Protein AF-A0A1F9I327-F1 (afdb_monomer_lite)

Radius of gyration: 15.8 Å; chains: 1; bounding box: 37×16×48 Å

pLDDT: mean 85.95, std 13.95, range [49.09, 97.94]

Structure (mmCIF, N/CA/C/O backbone):
data_AF-A0A1F9I327-F1
#
_entry.id   AF-A0A1F9I327-F1
#
loop_
_atom_site.group_PDB
_atom_site.id
_atom_site.type_symbol
_atom_site.label_atom_id
_atom_site.label_alt_id
_atom_site.label_comp_id
_atom_site.label_asym_id
_atom_site.label_entity_id
_atom_site.label_seq_id
_atom_site.pdbx_PDB_ins_code
_atom_site.Cartn_x
_atom_site.Cartn_y
_atom_site.Cartn_z
_atom_site.occupancy
_atom_site.B_iso_or_equiv
_atom_site.auth_seq_id
_atom_site.auth_comp_id
_atom_site.auth_asym_id
_atom_site.auth_atom_id
_atom_site.pdbx_PDB_model_num
ATOM 1 N N . MET A 1 1 ? 3.856 8.591 -6.261 1.00 81.81 1 MET A N 1
ATOM 2 C CA . MET A 1 1 ? 4.180 7.894 -7.513 1.00 81.81 1 MET A CA 1
ATOM 3 C C . MET A 1 1 ? 5.607 7.404 -7.396 1.00 81.81 1 MET A C 1
ATOM 5 O O . MET A 1 1 ? 6.484 8.214 -7.110 1.00 81.81 1 MET A O 1
ATOM 9 N N . ILE A 1 2 ? 5.801 6.096 -7.539 1.00 92.31 2 ILE A N 1
ATOM 10 C CA . ILE A 1 2 ? 7.086 5.405 -7.397 1.00 92.31 2 ILE A CA 1
ATOM 11 C C . ILE A 1 2 ? 7.849 5.517 -8.717 1.00 92.31 2 ILE A C 1
ATOM 13 O O . ILE A 1 2 ? 7.308 5.186 -9.769 1.00 92.31 2 ILE A O 1
ATOM 17 N N . THR A 1 3 ? 9.090 5.999 -8.676 1.00 91.31 3 THR A N 1
ATOM 18 C CA . THR A 1 3 ? 9.907 6.219 -9.884 1.00 91.31 3 THR A CA 1
ATOM 19 C C . THR A 1 3 ? 11.259 5.518 -9.851 1.00 91.31 3 THR A C 1
ATOM 21 O O . THR A 1 3 ? 11.961 5.496 -10.859 1.00 91.31 3 THR A O 1
ATOM 24 N N . ASN A 1 4 ? 11.642 4.928 -8.719 1.00 92.94 4 ASN A N 1
ATOM 25 C CA . ASN A 1 4 ? 12.912 4.226 -8.567 1.00 92.94 4 ASN A CA 1
ATOM 26 C C . ASN A 1 4 ? 12.811 3.063 -7.571 1.00 92.94 4 ASN A C 1
ATOM 28 O O . ASN A 1 4 ? 11.845 2.951 -6.816 1.00 92.94 4 ASN A O 1
ATOM 32 N N . ALA A 1 5 ? 13.845 2.220 -7.565 1.00 92.94 5 ALA A N 1
ATOM 33 C CA . ALA A 1 5 ? 13.894 1.007 -6.756 1.00 92.94 5 ALA A CA 1
ATOM 34 C C . ALA A 1 5 ? 13.863 1.281 -5.239 1.00 92.94 5 ALA A C 1
ATOM 36 O O . ALA A 1 5 ? 13.258 0.519 -4.492 1.00 92.94 5 ALA A O 1
ATOM 37 N N . GLU A 1 6 ? 14.457 2.384 -4.771 1.00 95.88 6 GLU A N 1
ATOM 38 C CA . GLU A 1 6 ? 14.437 2.740 -3.345 1.00 95.88 6 GLU A CA 1
ATOM 39 C C . GLU A 1 6 ? 13.016 3.090 -2.882 1.00 95.88 6 GLU A C 1
ATOM 41 O O . GLU A 1 6 ? 12.561 2.646 -1.828 1.00 95.88 6 GLU A O 1
ATOM 46 N N . GLN A 1 7 ? 12.289 3.869 -3.685 1.00 96.19 7 GLN A N 1
ATOM 47 C CA . GLN A 1 7 ? 10.889 4.198 -3.429 1.00 96.19 7 GLN A CA 1
ATOM 48 C C . GLN A 1 7 ? 9.994 2.965 -3.522 1.00 96.19 7 GLN A C 1
ATOM 50 O O . GLN A 1 7 ? 9.071 2.836 -2.724 1.00 96.19 7 GLN A O 1
ATOM 55 N N . TYR A 1 8 ? 10.278 2.062 -4.462 1.00 95.81 8 TYR A N 1
ATOM 56 C CA . TYR A 1 8 ? 9.562 0.798 -4.601 1.00 95.81 8 TYR A CA 1
ATOM 57 C C . TYR A 1 8 ? 9.709 -0.055 -3.338 1.00 95.81 8 TYR A C 1
ATOM 59 O O . TYR A 1 8 ? 8.709 -0.467 -2.754 1.00 95.81 8 TYR A O 1
ATOM 67 N N . GLN A 1 9 ? 10.936 -0.226 -2.845 1.00 96.88 9 GLN A N 1
ATOM 68 C CA . GLN A 1 9 ? 11.186 -0.994 -1.629 1.00 96.88 9 GLN A CA 1
ATOM 69 C C . GLN A 1 9 ? 10.531 -0.358 -0.394 1.00 96.88 9 GLN A C 1
ATOM 71 O O . GLN A 1 9 ? 9.857 -1.044 0.372 1.00 96.88 9 GLN A O 1
ATOM 76 N N . LYS A 1 10 ? 10.627 0.967 -0.239 1.00 97.12 10 LYS A N 1
ATOM 77 C CA . LYS A 1 10 ? 9.931 1.690 0.840 1.00 97.12 10 LYS A CA 1
ATOM 78 C C . LYS A 1 10 ? 8.411 1.529 0.765 1.00 97.12 10 LYS A C 1
ATOM 80 O O . LYS A 1 10 ? 7.763 1.371 1.795 1.00 97.12 10 LYS A O 1
ATOM 85 N N . ALA A 1 11 ? 7.839 1.552 -0.437 1.00 96.88 11 ALA A N 1
ATOM 86 C CA . ALA A 1 11 ? 6.407 1.354 -0.637 1.00 96.88 11 ALA A CA 1
ATOM 87 C C . ALA A 1 11 ? 5.962 -0.077 -0.289 1.00 96.88 11 ALA A C 1
ATOM 89 O O . ALA A 1 11 ? 4.885 -0.248 0.279 1.00 96.88 11 ALA A O 1
ATOM 90 N N . GLN A 1 12 ? 6.790 -1.092 -0.562 1.00 97.81 12 GLN A N 1
ATOM 91 C CA . GLN A 1 12 ? 6.537 -2.469 -0.123 1.00 97.81 12 GLN A CA 1
ATOM 92 C C . GLN A 1 12 ? 6.572 -2.600 1.407 1.00 97.81 12 GLN A C 1
ATOM 94 O O . GLN A 1 12 ? 5.689 -3.225 1.996 1.00 97.81 12 GLN A O 1
ATOM 99 N N . GLU A 1 13 ? 7.554 -1.978 2.065 1.00 97.94 13 GLU A N 1
ATOM 100 C CA . GLU A 1 13 ? 7.641 -1.947 3.530 1.00 97.94 13 GLU A CA 1
ATOM 101 C C . GLU A 1 13 ? 6.422 -1.242 4.148 1.00 97.94 13 GLU A C 1
ATOM 103 O O . GLU A 1 13 ? 5.813 -1.749 5.094 1.00 97.94 13 GLU A O 1
ATOM 108 N N . GLU A 1 14 ? 6.014 -0.098 3.589 1.00 97.38 14 GLU A N 1
ATOM 109 C CA . GLU A 1 14 ? 4.827 0.634 4.040 1.00 97.38 14 GLU A CA 1
ATOM 110 C C . GLU A 1 14 ? 3.545 -0.188 3.854 1.00 97.38 14 GLU A C 1
ATOM 112 O O . GLU A 1 14 ? 2.706 -0.234 4.760 1.00 97.38 14 GLU A O 1
ATOM 117 N N . LEU A 1 15 ? 3.406 -0.867 2.712 1.00 97.75 15 LEU A N 1
ATOM 118 C CA . LEU A 1 15 ? 2.274 -1.743 2.428 1.00 97.75 15 LEU A CA 1
ATOM 119 C C . LEU A 1 15 ? 2.154 -2.832 3.498 1.00 97.75 15 LEU A C 1
ATOM 121 O O . LEU A 1 15 ? 1.092 -2.964 4.110 1.00 97.75 15 LEU A O 1
ATOM 125 N N . HIS A 1 16 ? 3.257 -3.523 3.796 1.00 97.75 16 HIS A N 1
ATOM 126 C CA . HIS A 1 16 ? 3.283 -4.571 4.812 1.00 97.75 16 HIS A CA 1
ATOM 127 C C . HIS A 1 16 ? 2.852 -4.041 6.188 1.00 97.75 16 HIS A C 1
ATOM 129 O O . HIS A 1 16 ? 1.986 -4.621 6.841 1.00 97.75 16 HIS A O 1
ATOM 135 N N . LEU A 1 17 ? 3.374 -2.883 6.609 1.00 97.12 17 LEU A N 1
ATOM 136 C CA . LEU A 1 17 ? 3.010 -2.257 7.887 1.00 97.12 17 LEU A CA 1
ATOM 137 C C . LEU A 1 17 ? 1.523 -1.876 7.965 1.00 97.12 17 LEU A C 1
ATOM 139 O O . LEU A 1 17 ? 0.901 -1.984 9.032 1.00 97.12 17 LEU A O 1
ATOM 143 N N . LEU A 1 18 ? 0.944 -1.400 6.861 1.00 95.81 18 LEU A N 1
ATOM 144 C CA . LEU A 1 18 ? -0.467 -1.026 6.787 1.00 95.81 18 LEU A CA 1
ATOM 145 C C 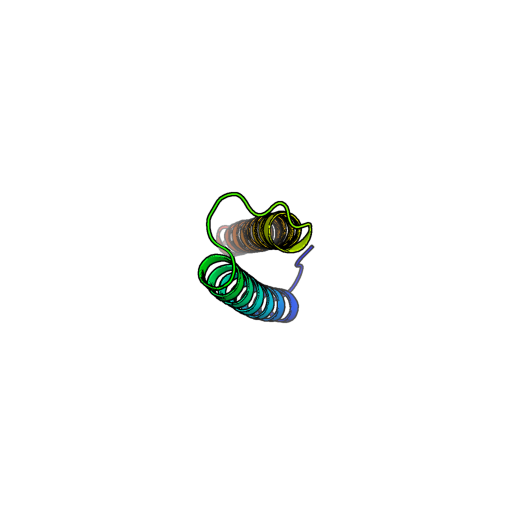. LEU A 1 18 ? -1.389 -2.246 6.834 1.00 95.81 18 LEU A C 1
ATOM 147 O O . LEU A 1 18 ? -2.407 -2.195 7.532 1.00 95.81 18 LEU A O 1
ATOM 151 N N . GLU A 1 19 ? -1.038 -3.330 6.145 1.00 96.19 19 GLU A N 1
ATOM 152 C CA . GLU A 1 19 ? -1.762 -4.605 6.192 1.00 96.19 19 GLU A CA 1
ATOM 153 C C . GLU A 1 19 ? -1.772 -5.180 7.609 1.00 96.19 19 GLU A C 1
ATOM 155 O O . GLU A 1 19 ? -2.835 -5.484 8.158 1.00 96.19 19 GLU A O 1
ATOM 160 N N . ASP A 1 20 ? -0.609 -5.203 8.252 1.00 96.12 20 ASP A N 1
ATOM 161 C CA . ASP A 1 20 ? -0.430 -5.621 9.638 1.00 96.12 20 ASP A CA 1
ATOM 162 C C . ASP A 1 20 ? -1.295 -4.808 10.606 1.00 96.12 20 ASP A C 1
ATOM 164 O O . ASP A 1 20 ? -1.981 -5.327 11.497 1.00 96.12 20 ASP A O 1
ATOM 168 N N . ARG A 1 21 ? -1.291 -3.485 10.425 1.00 92.62 21 ARG A N 1
ATOM 169 C CA . ARG A 1 21 ? -2.103 -2.575 11.229 1.00 92.62 21 ARG A CA 1
ATOM 170 C C . ARG A 1 21 ? -3.592 -2.810 10.995 1.00 92.62 21 ARG A C 1
ATOM 172 O O . ARG A 1 21 ? -4.364 -2.759 11.956 1.00 92.62 21 ARG A O 1
ATOM 179 N N . LEU A 1 22 ? -4.007 -3.050 9.752 1.00 91.88 22 LEU A N 1
ATOM 180 C CA . LEU A 1 22 ? -5.392 -3.369 9.425 1.00 91.88 22 LEU A CA 1
ATOM 181 C C . LEU A 1 22 ? -5.816 -4.685 10.076 1.00 91.88 22 LEU A C 1
ATOM 183 O O . LEU A 1 22 ? -6.889 -4.725 10.678 1.00 91.88 22 LEU A O 1
ATOM 187 N N . HIS A 1 23 ? -4.966 -5.709 10.014 1.00 91.69 23 HIS A N 1
ATOM 188 C CA . HIS A 1 23 ? -5.211 -7.010 10.623 1.00 91.69 23 HIS A CA 1
ATOM 189 C C . HIS A 1 23 ? -5.438 -6.877 12.134 1.00 91.69 23 HIS A C 1
ATOM 191 O O . HIS A 1 23 ? -6.479 -7.293 12.649 1.00 91.69 23 HIS A O 1
ATOM 197 N N . ARG A 1 24 ? -4.539 -6.174 12.838 1.00 90.62 24 ARG A N 1
ATOM 198 C CA . ARG A 1 24 ? -4.692 -5.885 14.275 1.00 90.62 24 ARG A CA 1
ATOM 199 C C . ARG A 1 24 ? -5.990 -5.127 14.574 1.00 90.62 24 ARG A C 1
ATOM 201 O O . ARG A 1 24 ? -6.735 -5.499 15.475 1.00 90.62 24 ARG A O 1
ATOM 208 N N . LEU A 1 25 ? -6.319 -4.099 13.787 1.00 87.81 25 LEU A N 1
ATOM 209 C CA . LEU A 1 25 ? -7.560 -3.331 13.963 1.00 87.81 25 LEU A CA 1
ATOM 210 C C . LEU A 1 25 ? -8.830 -4.149 13.702 1.00 87.81 25 LEU A C 1
ATOM 212 O O . LEU A 1 25 ? -9.873 -3.869 14.296 1.00 87.81 25 LEU A O 1
ATOM 216 N N . GLN A 1 26 ? -8.784 -5.112 12.784 1.00 86.00 26 GLN A N 1
ATOM 217 C CA . GLN A 1 26 ? -9.898 -6.021 12.525 1.00 86.00 26 GLN A CA 1
ATOM 218 C C . GLN A 1 26 ? -10.109 -6.993 13.687 1.00 86.00 26 GLN A C 1
ATOM 220 O O . GLN A 1 26 ? -11.259 -7.255 14.028 1.00 86.00 26 GLN A O 1
ATOM 225 N N . GLN A 1 27 ? -9.033 -7.457 14.329 1.00 87.12 27 GLN A N 1
ATOM 226 C CA . GLN A 1 27 ? -9.116 -8.297 15.525 1.00 87.12 27 GLN A CA 1
ATOM 227 C C . GLN A 1 27 ? -9.639 -7.529 16.748 1.00 87.12 27 GLN A C 1
ATOM 229 O O . GLN A 1 27 ? -10.489 -8.038 17.473 1.00 87.12 27 GLN A O 1
ATOM 234 N N . SER A 1 28 ? -9.172 -6.295 16.975 1.00 83.69 28 SER A N 1
ATOM 235 C CA . SER A 1 28 ? -9.562 -5.508 18.158 1.00 83.69 28 SER A CA 1
ATOM 236 C C . SER A 1 28 ? -10.982 -4.939 18.094 1.00 83.69 28 SER A C 1
ATOM 238 O O . SER A 1 28 ? -11.570 -4.641 19.130 1.00 83.69 28 SER A O 1
ATOM 240 N N . TYR A 1 29 ? -11.538 -4.762 16.894 1.00 74.25 29 TYR A N 1
ATOM 241 C CA . TYR A 1 29 ? -12.867 -4.186 16.701 1.00 74.25 29 TYR A CA 1
ATOM 242 C C . TYR A 1 29 ? -13.676 -5.081 15.756 1.00 74.25 29 TYR A C 1
ATOM 244 O O . TYR A 1 29 ? -13.435 -5.032 14.546 1.00 74.25 29 TYR A O 1
ATOM 252 N N . PRO A 1 30 ? -14.638 -5.877 16.247 1.00 67.75 30 PRO A N 1
ATOM 253 C CA . PRO A 1 30 ? -15.466 -6.707 15.383 1.00 67.75 30 PRO A CA 1
ATOM 254 C C . PRO A 1 30 ? -16.274 -5.886 14.360 1.00 67.75 30 PRO A C 1
ATOM 256 O O . PRO A 1 30 ? -16.397 -4.659 14.434 1.00 67.75 30 PRO A O 1
ATOM 259 N N . LEU A 1 31 ? -16.797 -6.575 13.344 1.00 63.66 31 LEU A N 1
ATOM 260 C CA . LEU A 1 31 ? -17.584 -5.989 12.257 1.00 63.66 31 LEU A CA 1
ATOM 261 C C . LEU A 1 31 ? -18.739 -5.133 12.814 1.00 63.66 31 LEU A C 1
ATOM 263 O O . LEU A 1 31 ? -19.511 -5.592 13.647 1.00 63.66 3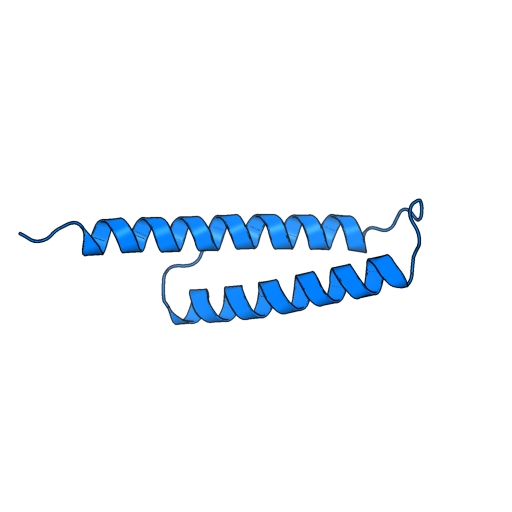1 LEU A O 1
ATOM 267 N N . GLY A 1 32 ? -18.846 -3.881 12.355 1.00 60.94 32 GLY A N 1
ATOM 268 C CA . GLY A 1 32 ? -19.907 -2.946 12.763 1.00 60.94 32 GLY A CA 1
ATOM 269 C C . GLY A 1 32 ? -19.428 -1.707 13.525 1.00 60.94 32 GLY A C 1
ATOM 270 O O . GLY A 1 32 ? -20.149 -0.711 13.569 1.00 60.94 32 GLY A O 1
ATOM 271 N N . THR A 1 33 ? -18.195 -1.689 14.046 1.00 63.91 33 THR A N 1
ATOM 272 C CA . THR A 1 33 ? -17.629 -0.465 14.639 1.00 63.91 33 THR A CA 1
ATOM 273 C C . THR A 1 33 ? -17.245 0.524 13.533 1.00 63.91 3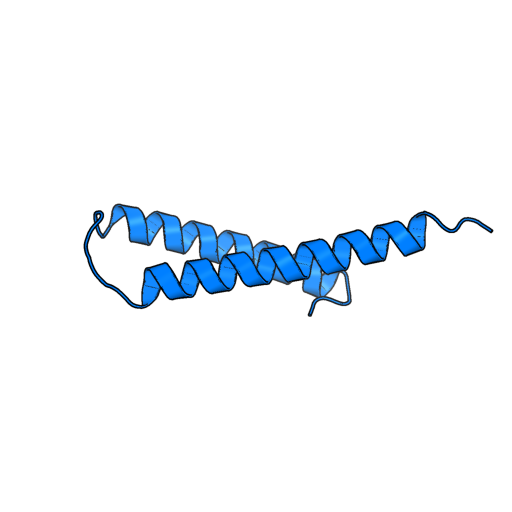3 THR A C 1
ATOM 275 O O . THR A 1 33 ? -16.277 0.313 12.795 1.00 63.91 33 THR A O 1
ATOM 278 N N . LYS A 1 34 ? -18.018 1.607 13.384 1.00 63.69 34 LYS A N 1
ATOM 279 C CA . LYS A 1 34 ? -17.688 2.713 12.474 1.00 63.69 34 LYS A CA 1
ATOM 280 C C . LYS A 1 34 ? -16.448 3.434 13.005 1.00 63.69 34 LYS A C 1
ATOM 282 O O . LYS A 1 34 ? -16.494 4.044 14.066 1.00 63.69 34 LYS A O 1
ATOM 287 N N . GLY A 1 35 ? -15.344 3.361 12.266 1.00 63.78 35 GLY A N 1
ATOM 288 C CA . GLY A 1 35 ? -14.095 4.025 12.621 1.00 63.78 35 GLY A CA 1
ATOM 289 C C . GLY A 1 35 ? -13.340 4.481 11.380 1.00 63.78 35 GLY A C 1
ATOM 290 O O . GLY A 1 35 ? -13.154 3.713 10.434 1.00 63.78 35 GLY A O 1
ATOM 291 N N . PHE A 1 36 ? -12.891 5.736 11.405 1.00 58.34 36 PHE A N 1
ATOM 292 C CA . PHE A 1 36 ? -12.117 6.399 10.349 1.00 58.34 36 PHE A CA 1
ATOM 293 C C . PHE A 1 36 ? -10.820 5.636 9.989 1.00 58.34 36 PHE A C 1
ATOM 295 O O . PHE A 1 36 ? -10.318 5.728 8.871 1.00 58.34 36 PHE A O 1
ATOM 302 N N . THR A 1 37 ? -10.326 4.790 10.898 1.00 75.75 37 THR A N 1
ATOM 303 C CA . THR A 1 37 ? -9.051 4.068 10.785 1.00 75.75 37 THR A CA 1
ATOM 304 C C . THR A 1 37 ? -9.072 2.909 9.781 1.00 75.75 37 THR A C 1
ATOM 306 O O . THR A 1 37 ? -8.178 2.825 8.945 1.00 75.75 37 THR A O 1
ATOM 309 N N . LYS A 1 38 ? -10.094 2.039 9.777 1.00 85.56 38 LYS A N 1
ATOM 310 C CA . LYS A 1 38 ? -10.138 0.866 8.870 1.00 85.56 38 LYS A CA 1
ATOM 311 C C . LYS A 1 38 ? -10.373 1.244 7.409 1.00 85.56 38 LYS A C 1
ATOM 313 O O . LYS A 1 38 ? -9.882 0.580 6.502 1.00 85.56 38 LYS A O 1
ATOM 318 N N . ALA A 1 39 ? -11.198 2.262 7.166 1.00 88.38 39 ALA A N 1
ATOM 319 C CA . ALA A 1 39 ? -11.471 2.735 5.812 1.00 88.38 39 ALA A CA 1
ATOM 320 C C . ALA A 1 39 ? -10.278 3.519 5.248 1.00 88.38 39 ALA A C 1
ATOM 322 O O . ALA A 1 39 ? -9.914 3.300 4.098 1.00 88.38 39 ALA A O 1
ATOM 323 N N . GLY A 1 40 ? -9.645 4.373 6.062 1.00 90.19 40 GLY A N 1
ATOM 324 C CA . GLY A 1 40 ? -8.436 5.101 5.674 1.00 90.19 40 GLY A CA 1
ATOM 325 C C . GLY A 1 40 ? -7.284 4.165 5.312 1.00 90.19 40 GLY A C 1
ATOM 326 O O . GLY A 1 40 ? -6.741 4.276 4.220 1.00 90.19 40 GLY A O 1
ATOM 327 N N . ILE A 1 41 ? -6.988 3.178 6.166 1.00 92.56 41 ILE A N 1
ATOM 328 C CA . ILE A 1 41 ? -5.905 2.215 5.910 1.00 92.56 41 ILE A CA 1
ATOM 329 C C . ILE A 1 41 ? -6.163 1.408 4.631 1.00 92.56 41 ILE A C 1
ATOM 331 O O . ILE A 1 41 ? -5.269 1.293 3.804 1.00 92.56 41 ILE A O 1
ATOM 335 N N . ARG A 1 42 ? -7.396 0.931 4.397 1.00 93.25 42 ARG A N 1
ATOM 336 C CA . ARG A 1 42 ? -7.741 0.236 3.141 1.00 93.25 42 ARG A CA 1
ATOM 337 C C . ARG A 1 42 ? -7.543 1.107 1.898 1.00 93.25 42 ARG A C 1
ATOM 339 O O . ARG A 1 42 ? -7.090 0.600 0.881 1.00 93.25 42 ARG A O 1
ATOM 346 N N . LYS A 1 43 ? -7.856 2.406 1.974 1.00 94.56 43 LYS A N 1
ATOM 347 C CA . LYS A 1 43 ? -7.600 3.349 0.871 1.00 94.56 43 LYS A CA 1
ATOM 348 C C . LYS A 1 43 ? -6.103 3.554 0.629 1.00 94.56 43 LYS A C 1
ATOM 350 O O . LYS A 1 43 ? -5.695 3.633 -0.521 1.00 94.56 43 LYS A O 1
ATOM 355 N N . MET A 1 44 ? -5.301 3.629 1.692 1.00 95.88 44 MET A N 1
ATOM 356 C CA . MET A 1 44 ? -3.842 3.745 1.578 1.00 95.88 44 MET A CA 1
ATOM 357 C C . MET A 1 44 ? -3.225 2.488 0.956 1.00 95.88 44 MET A C 1
ATOM 359 O O . MET A 1 44 ? -2.450 2.612 0.017 1.00 95.88 44 MET A O 1
ATOM 363 N N . ILE A 1 45 ? -3.639 1.300 1.410 1.00 96.88 45 ILE A N 1
ATOM 364 C CA . ILE A 1 45 ? -3.244 0.006 0.828 1.00 96.88 45 ILE A CA 1
ATOM 365 C C . ILE A 1 45 ? -3.571 -0.029 -0.670 1.00 96.88 45 ILE A C 1
ATOM 367 O O . ILE A 1 45 ? -2.689 -0.280 -1.483 1.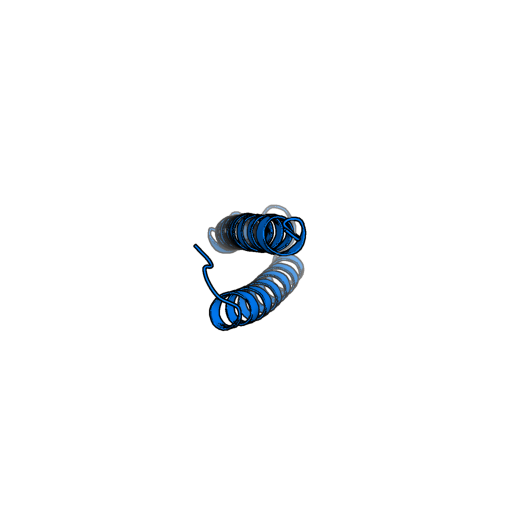00 96.88 45 ILE A O 1
ATOM 371 N N . ALA A 1 46 ? -4.814 0.293 -1.052 1.00 97.31 46 ALA A N 1
ATOM 372 C CA . ALA A 1 46 ? -5.231 0.288 -2.456 1.00 97.31 46 ALA A CA 1
ATOM 373 C C . ALA A 1 46 ? -4.381 1.227 -3.328 1.00 97.31 46 ALA A C 1
ATOM 375 O O . ALA A 1 46 ? -3.961 0.842 -4.415 1.00 97.31 46 ALA A O 1
ATOM 376 N N . ARG A 1 47 ? -4.076 2.431 -2.827 1.00 97.06 47 ARG A N 1
ATOM 377 C CA . ARG A 1 47 ? -3.193 3.380 -3.513 1.00 97.06 47 ARG A CA 1
ATOM 378 C C . ARG A 1 47 ? -1.773 2.829 -3.681 1.00 97.06 47 ARG A C 1
ATOM 380 O O . ARG A 1 47 ? -1.191 3.002 -4.744 1.00 97.06 47 ARG A O 1
ATOM 387 N N . LEU A 1 48 ? -1.202 2.194 -2.656 1.00 97.38 48 LEU A N 1
ATOM 388 C CA . LEU A 1 48 ? 0.146 1.620 -2.746 1.00 97.38 48 LEU A CA 1
ATOM 389 C C . LEU A 1 48 ? 0.208 0.483 -3.767 1.00 97.38 48 LEU A C 1
ATOM 391 O O . LEU A 1 48 ? 1.142 0.455 -4.558 1.00 97.38 48 LEU A O 1
ATOM 395 N N . HIS A 1 49 ? -0.801 -0.393 -3.815 1.00 97.69 49 HIS A N 1
ATOM 396 C CA . HIS A 1 49 ? -0.885 -1.415 -4.864 1.00 97.69 49 HIS A CA 1
ATOM 397 C C . HIS A 1 49 ? -0.914 -0.807 -6.268 1.00 97.69 49 HIS A C 1
ATOM 399 O O . HIS A 1 49 ? -0.218 -1.297 -7.151 1.00 97.69 49 HIS A O 1
ATOM 405 N N . GLU A 1 50 ? -1.688 0.261 -6.475 1.00 97.19 50 GLU A N 1
ATOM 406 C CA . GLU A 1 50 ? -1.732 0.963 -7.761 1.00 97.19 50 GLU A CA 1
ATOM 407 C C . GLU A 1 50 ? -0.364 1.561 -8.124 1.00 97.19 50 GLU A C 1
ATOM 409 O O . GLU A 1 50 ? 0.122 1.360 -9.235 1.00 97.19 50 GLU A O 1
ATOM 414 N N . GLU A 1 51 ? 0.297 2.248 -7.187 1.00 96.56 51 GLU A N 1
ATOM 415 C CA . GLU A 1 51 ? 1.615 2.839 -7.439 1.00 96.56 51 GLU A CA 1
ATOM 416 C C . GLU A 1 51 ? 2.699 1.776 -7.710 1.00 96.56 51 GLU A C 1
ATOM 418 O O . GLU A 1 51 ? 3.548 1.995 -8.577 1.00 96.56 51 GLU A O 1
ATOM 423 N N . LEU A 1 52 ? 2.663 0.634 -7.012 1.00 96.31 52 LEU A N 1
ATOM 424 C CA . LEU A 1 52 ? 3.580 -0.494 -7.228 1.00 96.31 52 LEU A CA 1
ATOM 425 C C . LEU A 1 52 ? 3.360 -1.132 -8.607 1.00 96.31 52 LEU A C 1
ATOM 427 O O . LEU A 1 52 ? 4.321 -1.280 -9.359 1.00 96.31 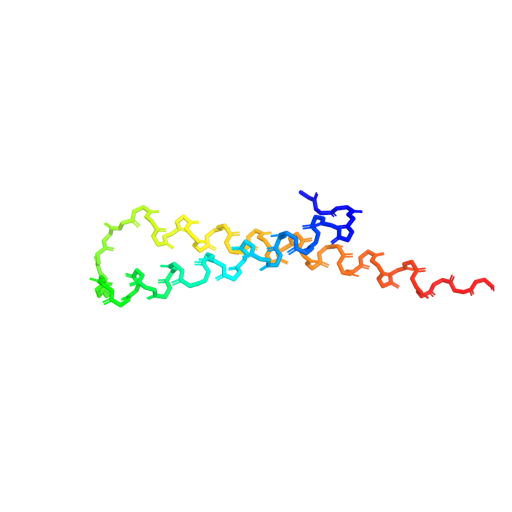52 LEU A O 1
ATOM 431 N N . ALA A 1 53 ? 2.106 -1.416 -8.972 1.00 94.88 53 ALA A N 1
ATOM 432 C CA . ALA A 1 53 ? 1.762 -2.005 -10.265 1.00 94.88 53 ALA A CA 1
ATOM 433 C C . ALA A 1 53 ? 2.155 -1.097 -11.445 1.00 94.88 53 ALA A C 1
ATOM 435 O O . ALA A 1 53 ? 2.650 -1.573 -12.466 1.00 94.88 53 ALA A O 1
ATOM 436 N N . LEU A 1 54 ? 1.982 0.225 -11.305 1.00 94.69 54 LEU A N 1
ATOM 437 C CA . LEU A 1 54 ? 2.420 1.195 -12.316 1.00 94.69 54 LEU A CA 1
ATOM 438 C C . LEU A 1 54 ? 3.943 1.193 -12.500 1.00 94.69 54 LEU A C 1
ATOM 440 O O . LEU A 1 54 ? 4.427 1.286 -13.631 1.00 94.69 54 LEU A O 1
ATOM 444 N N . TYR A 1 55 ? 4.702 1.103 -11.407 1.00 94.25 55 TYR A N 1
ATOM 445 C CA . TYR A 1 55 ? 6.158 1.012 -11.480 1.00 94.25 55 TYR A CA 1
ATOM 446 C C . TYR A 1 55 ? 6.611 -0.300 -12.132 1.00 94.25 55 TYR A C 1
ATOM 448 O O . TYR A 1 55 ? 7.432 -0.257 -13.045 1.00 94.25 55 TYR A O 1
ATOM 456 N N . GLU A 1 56 ? 6.049 -1.439 -11.721 1.00 92.56 56 GLU A N 1
ATOM 457 C CA . GLU A 1 56 ? 6.359 -2.767 -12.275 1.00 92.56 56 GLU A CA 1
ATOM 458 C C . GLU A 1 56 ? 6.092 -2.825 -13.781 1.00 92.56 56 GLU A C 1
ATOM 460 O O . GLU A 1 56 ? 7.003 -3.131 -14.550 1.00 92.56 56 GLU A O 1
ATOM 465 N N . GLY A 1 57 ? 4.904 -2.400 -14.223 1.00 90.31 57 GLY A N 1
ATOM 466 C CA . GLY A 1 57 ? 4.573 -2.340 -15.649 1.00 90.31 57 GLY A CA 1
ATOM 467 C C . GLY A 1 57 ? 5.489 -1.399 -16.443 1.00 90.31 57 GLY A C 1
ATOM 468 O O . GLY A 1 57 ? 5.798 -1.658 -17.603 1.00 90.31 57 GLY A O 1
ATOM 469 N N . SER A 1 58 ? 5.997 -0.331 -15.820 1.00 87.19 58 SER A N 1
ATOM 470 C CA . SER A 1 58 ? 6.976 0.559 -16.462 1.00 87.19 58 SER A CA 1
ATOM 471 C C . SER A 1 58 ? 8.365 -0.083 -16.586 1.00 87.19 58 SER A C 1
ATOM 473 O O . SER A 1 58 ? 9.085 0.197 -17.543 1.00 87.19 58 SER A O 1
ATOM 475 N N . GLN A 1 59 ? 8.764 -0.943 -15.640 1.00 85.38 59 GLN A N 1
ATOM 476 C CA . GLN A 1 59 ? 10.022 -1.695 -15.725 1.00 85.38 59 GLN A CA 1
ATOM 477 C C . GLN A 1 59 ? 9.954 -2.810 -16.773 1.00 85.38 59 GLN A C 1
ATOM 479 O O . GLN A 1 59 ? 10.936 -3.027 -17.481 1.00 85.38 59 GLN A O 1
ATOM 484 N N . GLU A 1 60 ? 8.807 -3.478 -16.916 1.00 76.81 60 GLU A N 1
ATOM 485 C CA . GLU A 1 60 ? 8.594 -4.492 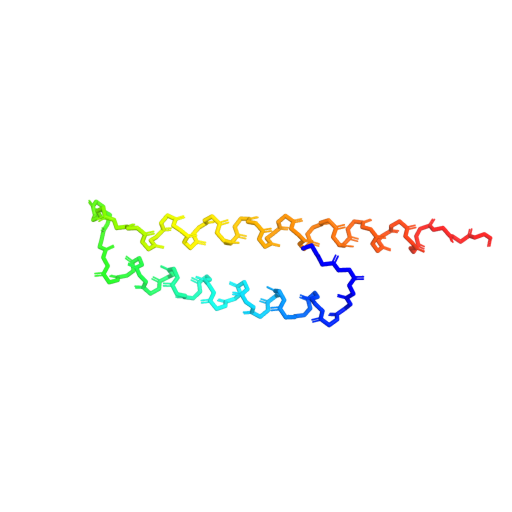-17.958 1.00 76.81 60 GLU A CA 1
ATOM 486 C C . GLU A 1 60 ? 8.770 -3.904 -19.365 1.00 76.81 60 GLU A C 1
ATOM 488 O O . GLU A 1 60 ? 9.439 -4.508 -20.201 1.00 76.81 60 GLU A O 1
ATOM 493 N N . ILE A 1 61 ? 8.263 -2.689 -19.611 1.00 75.12 61 ILE A N 1
ATOM 494 C CA . ILE A 1 61 ? 8.443 -1.983 -20.891 1.00 75.12 61 ILE A CA 1
ATOM 495 C C . ILE A 1 61 ? 9.925 -1.692 -21.165 1.00 75.12 61 ILE A C 1
ATOM 497 O O . ILE A 1 61 ? 10.389 -1.904 -22.280 1.00 75.12 61 ILE A O 1
ATOM 501 N N . HIS A 1 62 ? 10.689 -1.252 -20.160 1.00 66.50 62 HIS A N 1
ATOM 502 C CA . HIS A 1 62 ? 12.124 -0.995 -20.330 1.00 66.50 62 HIS A CA 1
ATOM 503 C C . HIS A 1 62 ? 12.957 -2.268 -20.552 1.00 66.50 62 HIS A C 1
ATOM 505 O O . HIS A 1 62 ? 14.028 -2.187 -21.146 1.00 66.50 62 HIS A O 1
ATOM 511 N N . GLN A 1 63 ? 12.505 -3.432 -20.074 1.00 63.50 63 GLN A N 1
ATOM 512 C CA . GLN A 1 63 ? 13.200 -4.710 -20.285 1.00 63.50 63 GLN A CA 1
ATOM 513 C C . GLN A 1 63 ? 12.799 -5.405 -21.594 1.00 63.50 63 GLN A C 1
ATOM 515 O O . GLN A 1 63 ? 13.600 -6.151 -22.155 1.00 63.50 63 GLN A O 1
ATOM 520 N N . ALA A 1 64 ? 11.579 -5.170 -22.082 1.00 61.34 64 ALA A N 1
ATOM 521 C CA . ALA A 1 64 ? 11.042 -5.771 -23.303 1.00 61.34 64 ALA A CA 1
ATOM 522 C C . ALA A 1 64 ? 11.492 -5.076 -24.602 1.00 61.34 64 ALA A C 1
ATOM 524 O O . ALA A 1 64 ? 11.088 -5.514 -25.679 1.00 61.34 64 ALA A O 1
ATOM 525 N N . ASP A 1 65 ? 12.337 -4.045 -24.514 1.00 51.69 65 ASP A N 1
ATOM 526 C CA . ASP A 1 65 ? 12.928 -3.345 -25.659 1.00 51.69 65 ASP A CA 1
ATOM 527 C C . ASP A 1 65 ? 14.424 -3.711 -25.828 1.00 51.69 65 ASP A C 1
ATOM 529 O O . ASP A 1 65 ? 15.307 -2.934 -25.451 1.00 51.69 65 ASP A O 1
ATOM 533 N N . PRO A 1 66 ? 14.766 -4.918 -26.333 1.00 51.41 66 PRO A N 1
ATOM 534 C CA . PRO A 1 66 ? 16.090 -5.184 -26.863 1.00 51.41 66 PRO A CA 1
ATOM 535 C C . PRO A 1 66 ? 16.113 -4.735 -28.331 1.00 51.41 66 PRO A C 1
ATOM 537 O O . PRO A 1 66 ? 15.508 -5.374 -29.195 1.00 51.41 66 PRO A O 1
ATOM 540 N N . ALA A 1 67 ? 16.805 -3.629 -28.601 1.00 49.09 67 ALA A N 1
ATOM 541 C CA . ALA A 1 67 ? 17.225 -3.266 -29.954 1.00 49.09 67 ALA A CA 1
ATOM 542 C C . ALA A 1 67 ? 18.222 -4.286 -30.531 1.00 49.09 67 ALA A C 1
ATOM 544 O O . ALA A 1 67 ? 19.056 -4.810 -29.752 1.00 49.09 67 ALA A O 1
#

Sequence (67 aa):
MITNAEQYQKAQEELHLLEDRLHRLQQSYPLGTKGFTKAGIRKMIARLHEELALYEGSQEIHQADPA

Secondary structure (DSSP, 8-state):
---SHHHHHHHHHHHHHHHHHHHHHHHHS-TT---HHHHHHHHHHHHHHHHHHHHHHHHHHHHS---

Foldseek 3Di:
DDDDDVSLVVLVVVLVVLVVVLVVVCVVDPPPDDDPNNVVSVVSNVVSVVVNVVNVVVVVVVVPDDD